Protein AF-I3W1J6-F1 (afdb_monomer_lite)

InterPro domains:
  IPR009061 Putative DNA-binding domain superfamily [SSF46955] (17-75)
  IPR010093 SinI-like, DNA-binding domain [TIGR01764] (24-62)
  IPR036388 Winged helix-like DNA-binding domain superfamily [G3DSA:1.10.10.10] (16-79)
  IPR041657 Helix-turn-helix domain, group 17 [PF12728] (17-66)

Foldseek 3Di:
DDLVVLCVLLVVDDQWDALVNVCVSVVDDSVVSVVCQVVVVQDWDDDPPGTTHGSVSNSVSCVVVPPPPPVDDDPPPPPVDDD

pLDDT: mean 80.46, std 15.97, range [38.41, 93.88]

Radius of gyration: 14.93 Å; chains: 1; bounding box: 30×38×42 Å

Sequence (83 aa):
MDPKYLEALFAKYPERLTPQDLEEIFGLSRNTVYRWLQTGVIPAYQVEKTWLIARDQVKDWVWENRNTLRKGQTPEVNDEDQP

Structure (mmCIF, N/CA/C/O backbone):
data_AF-I3W1J6-F1
#
_entry.id   AF-I3W1J6-F1
#
loop_
_atom_site.group_PDB
_atom_site.id
_atom_site.type_symbol
_atom_site.label_atom_id
_atom_site.label_alt_id
_atom_site.label_comp_id
_atom_site.label_asym_id
_atom_site.label_entity_id
_atom_site.label_seq_id
_atom_site.pdbx_PDB_ins_code
_atom_site.Cartn_x
_atom_site.Cartn_y
_atom_site.Cartn_z
_atom_site.occupancy
_atom_site.B_iso_or_equiv
_atom_site.auth_seq_id
_ato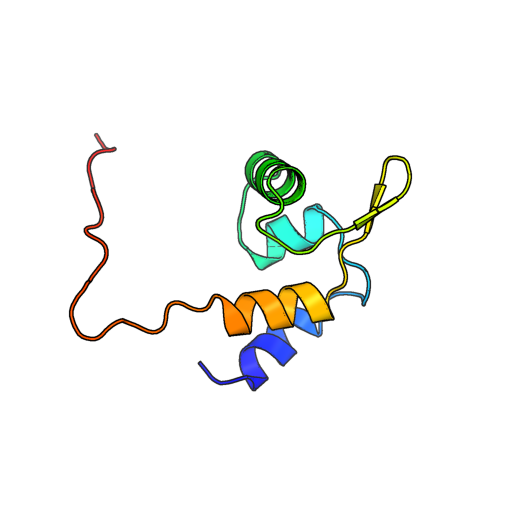m_site.auth_comp_id
_atom_site.auth_asym_id
_atom_site.auth_atom_id
_atom_site.pdbx_PDB_model_num
ATOM 1 N N . MET A 1 1 ? 6.448 -8.839 -19.682 1.00 57.84 1 MET A N 1
ATOM 2 C CA . MET A 1 1 ? 6.584 -9.106 -18.239 1.00 57.84 1 MET A CA 1
ATOM 3 C C . MET A 1 1 ? 5.790 -10.366 -17.960 1.00 57.84 1 MET A C 1
ATOM 5 O O . MET A 1 1 ? 4.582 -10.355 -18.169 1.00 57.84 1 MET A O 1
ATOM 9 N N . ASP A 1 2 ? 6.465 -11.463 -17.632 1.00 70.44 2 ASP A N 1
ATOM 10 C CA . ASP A 1 2 ? 5.808 -12.741 -17.359 1.00 70.44 2 ASP A CA 1
ATOM 11 C C . ASP A 1 2 ? 5.098 -12.703 -15.996 1.00 70.44 2 ASP A C 1
ATOM 13 O O . ASP A 1 2 ? 5.687 -12.200 -15.035 1.00 70.44 2 ASP A O 1
ATOM 17 N N . PRO A 1 3 ? 3.885 -13.274 -15.861 1.00 74.31 3 PRO A N 1
ATOM 18 C CA . PRO A 1 3 ? 3.164 -13.365 -14.582 1.00 74.31 3 PRO A CA 1
ATOM 19 C C . PRO A 1 3 ? 4.013 -13.964 -13.451 1.00 74.31 3 PRO A C 1
ATOM 21 O O . PRO A 1 3 ? 3.903 -13.580 -12.290 1.00 74.31 3 PRO A O 1
ATOM 24 N N . LYS A 1 4 ? 4.938 -14.856 -13.819 1.00 78.75 4 LYS A N 1
ATOM 25 C CA . LYS A 1 4 ? 5.884 -15.520 -12.921 1.00 78.75 4 LYS A CA 1
ATOM 26 C C . LYS A 1 4 ? 6.821 -14.551 -12.186 1.00 78.75 4 LYS A C 1
ATOM 28 O O . LYS A 1 4 ? 7.269 -14.863 -11.087 1.00 78.75 4 LYS A O 1
ATOM 33 N N . TYR A 1 5 ? 7.120 -13.387 -12.767 1.00 83.88 5 TYR A N 1
ATOM 34 C CA . TYR A 1 5 ? 7.935 -12.368 -12.101 1.00 83.88 5 TYR A CA 1
ATOM 35 C C . TYR A 1 5 ? 7.175 -11.703 -10.950 1.00 83.88 5 TYR A C 1
ATOM 37 O O . TYR A 1 5 ? 7.735 -11.542 -9.870 1.00 83.88 5 TYR A O 1
ATOM 45 N N . LEU A 1 6 ? 5.896 -11.367 -11.156 1.00 83.31 6 LEU A N 1
ATOM 46 C CA . LEU A 1 6 ? 5.054 -10.823 -10.089 1.00 83.31 6 LEU A CA 1
ATOM 47 C C . LEU A 1 6 ? 4.899 -11.851 -8.967 1.00 83.31 6 LEU A C 1
ATOM 49 O O . LEU A 1 6 ? 5.074 -11.517 -7.802 1.00 83.31 6 LEU A O 1
ATOM 53 N N . GLU A 1 7 ? 4.677 -13.120 -9.305 1.00 85.06 7 GLU A N 1
ATOM 54 C CA . GLU A 1 7 ? 4.624 -14.191 -8.305 1.00 85.06 7 GLU A CA 1
ATOM 55 C C . GLU A 1 7 ? 5.900 -14.245 -7.456 1.00 85.06 7 GLU A C 1
ATOM 57 O O . GLU A 1 7 ? 5.816 -14.252 -6.232 1.00 85.06 7 GLU A O 1
ATOM 62 N N . ALA A 1 8 ? 7.081 -14.202 -8.079 1.00 87.81 8 ALA A N 1
ATOM 63 C CA . ALA A 1 8 ? 8.353 -14.200 -7.358 1.00 87.81 8 ALA A CA 1
ATOM 64 C C . ALA A 1 8 ? 8.560 -12.934 -6.505 1.00 87.81 8 ALA A C 1
ATOM 66 O O . ALA A 1 8 ? 9.077 -13.027 -5.391 1.00 87.81 8 ALA A O 1
ATOM 67 N N . LEU A 1 9 ? 8.143 -11.764 -7.001 1.00 87.38 9 LEU A N 1
ATOM 68 C CA . LEU A 1 9 ? 8.240 -10.493 -6.280 1.00 87.38 9 LEU A CA 1
ATOM 69 C C . LEU A 1 9 ? 7.380 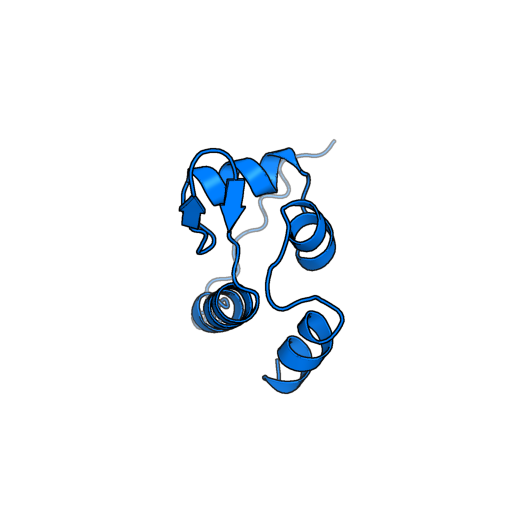-10.501 -5.011 1.00 87.38 9 LEU A C 1
ATOM 71 O O . LEU A 1 9 ? 7.839 -10.074 -3.953 1.00 87.38 9 LEU A O 1
ATOM 75 N N . PHE A 1 10 ? 6.151 -11.011 -5.117 1.00 88.25 10 PHE A N 1
ATOM 76 C CA . PHE A 1 10 ? 5.191 -11.054 -4.018 1.00 88.25 10 PHE A CA 1
ATOM 77 C C . PHE A 1 10 ? 5.371 -12.279 -3.100 1.00 88.25 10 PHE A C 1
ATOM 79 O O . PHE A 1 10 ? 4.946 -12.235 -1.948 1.00 88.25 10 PHE A O 1
ATOM 86 N N . ALA A 1 11 ? 6.046 -13.348 -3.542 1.00 89.38 11 ALA A N 1
ATOM 87 C CA . ALA A 1 11 ? 6.236 -14.582 -2.766 1.00 89.38 11 ALA A CA 1
ATOM 88 C C . ALA A 1 11 ? 6.960 -14.383 -1.425 1.00 89.38 11 ALA A C 1
ATOM 90 O O . ALA A 1 11 ? 6.728 -15.146 -0.490 1.00 89.38 11 ALA A O 1
ATOM 91 N N . LYS A 1 12 ? 7.822 -13.364 -1.316 1.00 90.12 12 LYS A N 1
ATOM 92 C CA . LYS A 1 12 ? 8.544 -13.041 -0.073 1.00 90.12 12 LYS A CA 1
ATOM 93 C C . LYS A 1 12 ? 7.688 -12.304 0.966 1.00 90.12 12 LYS A C 1
ATOM 95 O O . LYS A 1 12 ? 8.129 -12.158 2.101 1.00 90.12 12 LYS A O 1
ATOM 100 N N . TYR A 1 13 ? 6.491 -11.851 0.591 1.00 91.44 13 TYR A N 1
ATOM 101 C CA . TYR A 1 13 ? 5.598 -11.097 1.465 1.00 91.44 13 TYR A CA 1
ATOM 102 C C . TYR A 1 13 ? 4.444 -11.962 1.993 1.00 91.44 13 TYR A C 1
ATOM 104 O O . TYR A 1 13 ? 3.972 -12.864 1.286 1.00 91.44 13 TYR A O 1
ATOM 112 N N . PRO A 1 14 ? 3.955 -11.683 3.214 1.00 91.44 14 PRO A N 1
ATOM 113 C CA . PRO A 1 14 ? 2.790 -12.359 3.783 1.00 91.44 14 PRO A CA 1
ATOM 114 C C . PRO A 1 14 ? 1.505 -12.076 2.988 1.00 91.44 14 PRO A C 1
ATOM 116 O O . PRO A 1 14 ? 1.431 -11.136 2.201 1.00 91.44 14 PRO A O 1
ATOM 119 N N . GLU A 1 15 ? 0.453 -12.866 3.227 1.00 91.44 15 GLU A N 1
ATOM 120 C CA . GLU A 1 15 ? -0.867 -12.662 2.597 1.00 91.44 15 GLU A CA 1
ATOM 121 C C . GLU A 1 15 ? -1.472 -11.284 2.906 1.00 91.44 15 GLU A C 1
ATOM 123 O O . GLU A 1 15 ? -2.204 -10.720 2.092 1.00 91.44 15 GLU A O 1
ATOM 128 N N . ARG A 1 16 ? -1.163 -10.742 4.088 1.00 92.25 16 ARG A N 1
ATOM 129 C CA . ARG A 1 16 ? -1.577 -9.408 4.525 1.00 92.25 16 ARG A CA 1
ATOM 130 C C . ARG A 1 16 ? -0.383 -8.474 4.466 1.00 92.25 16 ARG A C 1
ATOM 132 O O . ARG A 1 16 ? 0.534 -8.621 5.268 1.00 92.25 16 ARG A O 1
ATOM 139 N N . LEU A 1 17 ? -0.427 -7.519 3.549 1.00 91.81 17 LEU A N 1
ATOM 140 C CA . LEU A 1 17 ? 0.593 -6.493 3.410 1.00 91.81 17 LEU A CA 1
ATOM 141 C C . LEU A 1 17 ? 0.347 -5.349 4.391 1.00 91.81 17 LEU A C 1
ATOM 143 O O . LEU A 1 17 ? -0.784 -5.027 4.764 1.00 91.81 17 LEU A O 1
ATOM 147 N N . THR A 1 18 ? 1.439 -4.711 4.772 1.00 91.88 18 THR A N 1
ATOM 148 C CA . THR A 1 18 ? 1.477 -3.467 5.528 1.00 91.88 18 THR A CA 1
ATOM 149 C C . THR A 1 18 ? 1.804 -2.297 4.598 1.00 91.88 18 THR A C 1
ATOM 151 O O . THR A 1 18 ? 2.298 -2.502 3.487 1.00 91.88 18 THR A O 1
ATOM 154 N N . PRO A 1 19 ? 1.572 -1.044 5.027 1.00 90.50 19 PRO A N 1
ATOM 155 C CA . PRO A 1 19 ? 2.045 0.116 4.280 1.00 90.50 19 PRO A CA 1
ATOM 156 C C . PRO A 1 19 ? 3.553 0.057 4.005 1.00 90.50 19 PRO A C 1
ATOM 158 O O . PRO A 1 19 ? 3.963 0.402 2.905 1.00 90.50 19 PRO A O 1
ATOM 161 N N . GLN A 1 20 ? 4.355 -0.449 4.948 1.00 90.94 20 GLN A N 1
ATOM 162 C CA . GLN A 1 20 ? 5.796 -0.622 4.757 1.00 90.94 20 GLN A CA 1
ATOM 163 C C . GLN A 1 20 ? 6.121 -1.622 3.643 1.00 90.94 20 GLN A C 1
ATOM 165 O O . GLN A 1 20 ? 7.004 -1.357 2.834 1.00 90.94 20 GLN A O 1
ATOM 170 N N . ASP A 1 21 ? 5.380 -2.728 3.547 1.00 92.38 21 ASP A N 1
ATOM 171 C CA . ASP A 1 21 ? 5.569 -3.678 2.445 1.00 92.38 21 ASP A CA 1
ATOM 172 C C . ASP A 1 21 ? 5.290 -3.003 1.096 1.00 92.38 21 ASP A C 1
ATOM 174 O O . ASP A 1 21 ? 6.025 -3.209 0.138 1.00 92.38 21 ASP A O 1
ATOM 178 N N . LEU A 1 22 ? 4.266 -2.145 1.013 1.00 90.62 22 LEU A N 1
ATOM 179 C CA . LEU A 1 22 ? 3.989 -1.378 -0.205 1.00 90.62 22 LEU A CA 1
ATOM 180 C C . LEU A 1 22 ? 5.107 -0.374 -0.523 1.00 90.62 22 LEU A C 1
ATOM 182 O O . LEU A 1 22 ? 5.447 -0.206 -1.693 1.00 90.62 22 LEU A O 1
ATOM 186 N N . GLU A 1 23 ? 5.693 0.273 0.488 1.00 93.25 23 GLU A N 1
ATOM 187 C CA . GLU A 1 23 ? 6.860 1.149 0.303 1.00 93.25 23 GLU A CA 1
ATOM 188 C C . GLU A 1 23 ? 8.021 0.376 -0.337 1.00 93.25 23 GLU A C 1
ATOM 190 O O . GLU A 1 23 ? 8.594 0.839 -1.322 1.00 93.25 23 GLU A O 1
ATOM 195 N N . GLU A 1 24 ? 8.317 -0.830 0.154 1.00 91.62 24 GLU A N 1
ATOM 196 C CA . GLU A 1 24 ? 9.387 -1.673 -0.389 1.00 91.62 24 GLU A CA 1
ATOM 197 C C . GLU A 1 24 ? 9.066 -2.257 -1.771 1.00 91.62 24 GLU A C 1
ATOM 199 O O . GLU A 1 24 ? 9.949 -2.334 -2.625 1.00 91.62 24 GLU A O 1
ATOM 204 N N . ILE A 1 25 ? 7.819 -2.677 -2.005 1.00 90.00 25 ILE A N 1
ATOM 205 C CA . ILE A 1 25 ? 7.383 -3.285 -3.272 1.00 90.00 25 ILE A CA 1
ATOM 206 C C . ILE A 1 25 ? 7.403 -2.256 -4.399 1.00 90.00 25 ILE A C 1
ATOM 208 O O . ILE A 1 25 ? 7.863 -2.557 -5.501 1.00 90.00 25 ILE A O 1
ATOM 212 N N . PHE A 1 26 ? 6.889 -1.054 -4.134 1.00 87.19 26 PHE A N 1
ATOM 213 C CA . PHE A 1 26 ? 6.737 -0.012 -5.146 1.00 87.19 26 PHE A CA 1
ATOM 214 C C . PHE A 1 26 ? 7.884 1.004 -5.155 1.00 87.19 26 PHE A C 1
ATOM 216 O O . PHE A 1 26 ? 7.944 1.831 -6.063 1.00 87.19 26 PHE A O 1
ATOM 223 N N . GLY A 1 27 ? 8.784 0.968 -4.168 1.00 88.75 27 GLY A N 1
ATOM 224 C CA . GLY A 1 27 ? 9.840 1.970 -4.007 1.00 88.75 27 GLY A CA 1
ATOM 225 C C . GLY A 1 27 ? 9.286 3.369 -3.726 1.00 88.75 27 GLY A C 1
ATOM 226 O O . GLY A 1 27 ? 9.874 4.367 -4.138 1.00 88.75 27 GLY A O 1
ATOM 227 N N . LEU A 1 28 ? 8.119 3.454 -3.084 1.00 89.88 28 LEU A N 1
ATOM 228 C CA . LEU A 1 28 ? 7.412 4.708 -2.836 1.00 89.88 28 LEU A CA 1
ATOM 229 C C . LEU A 1 28 ? 7.650 5.201 -1.416 1.00 89.88 28 LEU A C 1
ATOM 231 O O . LEU A 1 28 ? 7.805 4.419 -0.484 1.00 89.88 28 LEU A O 1
ATOM 235 N N . SER A 1 29 ? 7.589 6.520 -1.234 1.00 91.69 29 SER A N 1
ATOM 236 C CA . SER A 1 29 ? 7.582 7.093 0.109 1.00 91.69 29 SER A CA 1
ATOM 237 C C . SER A 1 29 ? 6.322 6.682 0.878 1.00 91.69 29 SER A C 1
ATOM 239 O O . SER A 1 29 ? 5.227 6.618 0.307 1.00 91.69 29 SER A O 1
ATOM 241 N N . ARG A 1 30 ? 6.450 6.537 2.200 1.00 90.94 30 ARG A N 1
ATOM 242 C CA . ARG A 1 30 ? 5.328 6.361 3.130 1.00 90.94 30 ARG A CA 1
ATOM 243 C C . ARG A 1 30 ? 4.146 7.284 2.849 1.00 90.94 30 ARG A C 1
ATOM 245 O O . ARG A 1 30 ? 2.999 6.846 2.834 1.00 90.94 30 ARG A O 1
ATOM 252 N N . ASN A 1 31 ? 4.416 8.568 2.607 1.00 92.81 31 ASN A N 1
ATOM 253 C CA . ASN A 1 31 ? 3.376 9.562 2.339 1.00 92.81 31 ASN A CA 1
ATOM 254 C C . ASN A 1 31 ? 2.605 9.245 1.046 1.00 92.81 31 ASN A C 1
ATOM 256 O O . ASN A 1 31 ? 1.378 9.325 1.015 1.00 92.81 31 ASN A O 1
ATOM 260 N N . THR A 1 32 ? 3.313 8.835 -0.009 1.00 93.25 32 THR A N 1
ATOM 261 C CA . THR A 1 32 ? 2.696 8.424 -1.275 1.00 93.25 32 THR A CA 1
ATOM 262 C C . THR A 1 32 ? 1.841 7.175 -1.092 1.00 93.25 32 THR A C 1
ATOM 264 O O . THR A 1 32 ? 0.710 7.150 -1.572 1.00 93.25 32 THR A O 1
ATOM 267 N N . VAL A 1 33 ? 2.329 6.182 -0.342 1.00 92.44 33 VAL A N 1
ATOM 268 C CA . VAL A 1 33 ? 1.570 4.960 -0.038 1.00 92.44 33 VAL A CA 1
ATOM 269 C C . VAL A 1 33 ? 0.279 5.291 0.707 1.00 92.44 33 VAL A C 1
ATOM 271 O O . VAL A 1 33 ? -0.797 4.895 0.265 1.00 92.44 33 VAL A O 1
ATOM 274 N N . TYR A 1 34 ? 0.340 6.071 1.791 1.00 91.38 34 TYR A N 1
ATOM 275 C CA . TYR A 1 34 ? -0.874 6.470 2.513 1.00 91.38 34 TYR A CA 1
ATOM 276 C C . TYR A 1 34 ? -1.83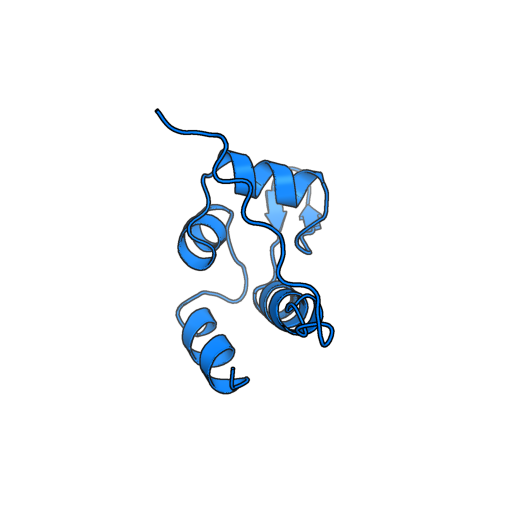3 7.277 1.644 1.00 91.38 34 TYR A C 1
ATOM 278 O O . TYR A 1 34 ? -3.039 7.053 1.726 1.00 91.38 34 TYR A O 1
ATOM 286 N N . ARG A 1 35 ? -1.321 8.171 0.791 1.00 91.94 35 ARG A N 1
ATOM 287 C CA . ARG A 1 35 ? -2.155 8.899 -0.169 1.00 91.94 35 ARG A CA 1
ATOM 288 C C . ARG A 1 35 ? -2.880 7.926 -1.093 1.00 91.94 35 ARG A C 1
ATOM 290 O O . ARG A 1 35 ? -4.083 8.054 -1.241 1.00 91.94 35 ARG A O 1
ATOM 297 N N . TRP A 1 36 ? -2.183 6.947 -1.664 1.00 90.50 36 TRP A N 1
ATOM 298 C CA . TRP A 1 36 ? -2.779 5.963 -2.571 1.00 90.50 36 TRP A CA 1
ATOM 299 C C . TRP A 1 36 ? -3.821 5.077 -1.894 1.00 90.50 36 TRP A C 1
ATOM 301 O O . TRP A 1 36 ? -4.850 4.788 -2.505 1.00 90.50 36 TRP A O 1
ATOM 311 N N . LEU A 1 37 ? -3.582 4.688 -0.639 1.00 90.12 37 LEU A N 1
ATOM 312 C CA . LEU A 1 37 ? -4.559 3.964 0.176 1.00 90.12 37 LEU A CA 1
ATOM 313 C C . LEU A 1 37 ? -5.806 4.825 0.428 1.00 90.12 37 LEU A C 1
ATOM 315 O O . LEU A 1 37 ? -6.925 4.362 0.239 1.00 90.12 37 LEU A O 1
ATOM 319 N N . GLN A 1 38 ? -5.623 6.099 0.788 1.00 89.00 38 GLN A N 1
ATOM 320 C CA . GLN A 1 38 ? -6.724 7.036 1.038 1.00 89.00 38 GLN A CA 1
ATOM 321 C C . GLN A 1 38 ? -7.518 7.3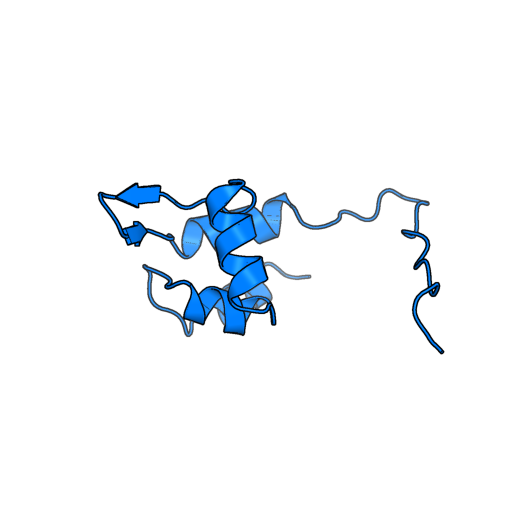83 -0.223 1.00 89.00 38 GLN A C 1
ATOM 323 O O . GLN A 1 38 ? -8.734 7.536 -0.155 1.00 89.00 38 GLN A O 1
ATOM 328 N N . THR A 1 39 ? -6.851 7.517 -1.370 1.00 88.19 39 THR A N 1
ATOM 329 C CA . THR A 1 39 ? -7.502 7.811 -2.653 1.00 88.19 39 THR A CA 1
ATOM 330 C C . THR A 1 39 ? -8.070 6.563 -3.325 1.00 88.19 39 THR A C 1
ATOM 332 O O . THR A 1 39 ? -8.699 6.687 -4.371 1.00 88.19 39 THR A O 1
ATOM 335 N N . GLY A 1 40 ? -7.839 5.369 -2.766 1.00 86.56 40 GLY A N 1
ATOM 336 C CA . GLY A 1 40 ? -8.322 4.103 -3.319 1.00 86.56 40 GLY A CA 1
ATOM 337 C C . GLY A 1 40 ? -7.658 3.710 -4.640 1.00 86.56 40 GLY A C 1
ATOM 338 O O . GLY A 1 40 ? -8.277 3.032 -5.453 1.00 86.56 40 GLY A O 1
ATOM 339 N N . VAL A 1 41 ? -6.418 4.154 -4.878 1.00 86.31 41 VAL A N 1
ATOM 340 C CA . VAL A 1 41 ? -5.653 3.773 -6.081 1.00 86.31 41 VAL A CA 1
ATOM 341 C C . VAL A 1 41 ? -5.263 2.303 -6.003 1.00 86.31 41 VAL A C 1
ATOM 343 O O . VAL A 1 41 ? -5.426 1.582 -6.979 1.00 86.31 41 VAL A O 1
ATOM 346 N N . ILE A 1 42 ? -4.781 1.865 -4.838 1.00 86.25 42 ILE A N 1
ATOM 347 C CA . ILE A 1 42 ? -4.500 0.458 -4.547 1.00 86.25 42 ILE A CA 1
ATOM 348 C C . ILE A 1 42 ? -5.688 -0.119 -3.767 1.00 86.25 42 ILE A C 1
ATOM 350 O O . ILE A 1 42 ? -6.166 0.540 -2.838 1.00 86.25 42 ILE A O 1
ATOM 354 N N . PRO A 1 43 ? -6.145 -1.345 -4.086 1.00 86.50 43 PRO A N 1
ATOM 355 C CA . PRO A 1 43 ? -7.178 -2.014 -3.307 1.00 86.50 43 PRO A CA 1
ATOM 356 C C . PRO A 1 43 ? -6.706 -2.251 -1.868 1.00 86.50 43 PRO A C 1
ATOM 358 O O . PRO A 1 43 ? -5.749 -2.982 -1.610 1.00 86.50 43 PRO A O 1
ATOM 361 N N . ALA A 1 44 ? -7.398 -1.624 -0.923 1.00 91.06 44 ALA A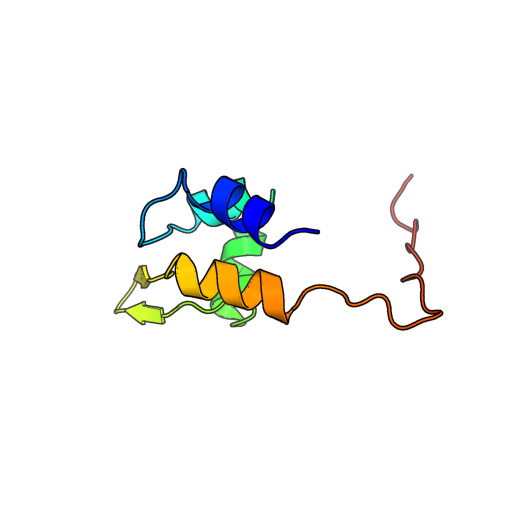 N 1
ATOM 362 C CA . ALA A 1 44 ? -7.199 -1.818 0.503 1.00 91.06 44 ALA A CA 1
ATOM 363 C C . ALA A 1 44 ? -8.521 -1.615 1.246 1.00 91.06 44 ALA A C 1
ATOM 365 O O . ALA A 1 44 ? -9.358 -0.804 0.850 1.00 91.06 44 ALA A O 1
ATOM 366 N N . TYR A 1 45 ? -8.694 -2.332 2.350 1.00 88.44 45 TYR A N 1
ATOM 367 C CA . TYR A 1 45 ? -9.868 -2.229 3.207 1.00 88.44 45 TYR A CA 1
ATOM 368 C C . TYR A 1 45 ? -9.503 -1.511 4.495 1.00 88.44 45 TYR A C 1
ATOM 370 O O . TYR A 1 45 ? -8.582 -1.918 5.198 1.00 88.44 45 TYR A O 1
ATOM 378 N N . GLN A 1 46 ? -10.237 -0.460 4.843 1.00 87.62 46 GLN A N 1
ATOM 379 C CA . GLN A 1 46 ? -10.086 0.163 6.151 1.00 87.62 46 GLN A CA 1
ATOM 380 C C . GLN A 1 46 ? -10.956 -0.587 7.163 1.00 87.62 46 GLN A C 1
ATOM 382 O O . GLN A 1 46 ? -12.183 -0.531 7.103 1.00 87.62 46 GLN A O 1
ATOM 387 N N . VAL A 1 47 ? -10.319 -1.297 8.093 1.00 86.44 47 VAL A N 1
ATOM 388 C CA . VAL A 1 47 ? -10.989 -1.971 9.209 1.00 86.44 47 VAL A CA 1
ATOM 389 C C . VAL A 1 47 ? -10.653 -1.195 10.474 1.00 86.44 47 VAL A C 1
ATOM 391 O O . VAL A 1 47 ? -9.502 -1.162 10.910 1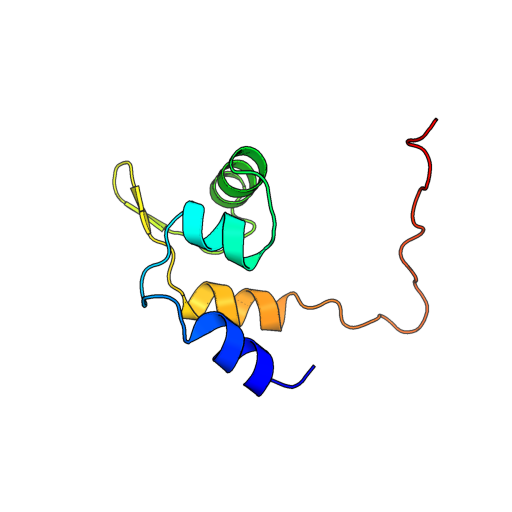.00 86.44 47 VAL A O 1
ATOM 394 N N . GLU A 1 48 ? -11.657 -0.516 11.028 1.00 84.75 48 GLU A N 1
ATOM 395 C CA . GLU A 1 48 ? -11.522 0.442 12.132 1.00 84.75 48 GLU A CA 1
ATOM 396 C C . GLU A 1 48 ? -10.495 1.554 11.846 1.00 84.75 48 GLU A C 1
ATOM 398 O O . GLU A 1 48 ? -10.820 2.570 11.234 1.00 84.75 48 GLU A O 1
ATOM 403 N N . LYS A 1 49 ? -9.247 1.374 12.296 1.00 83.25 49 LYS A N 1
ATOM 404 C CA . LYS A 1 49 ? -8.128 2.319 12.140 1.00 83.25 49 LYS A CA 1
ATOM 405 C C . LYS A 1 49 ? -6.933 1.712 11.406 1.00 83.25 49 LYS A C 1
ATOM 407 O O . LYS A 1 49 ? -5.883 2.348 11.321 1.00 83.25 49 LYS A O 1
ATOM 412 N N . THR A 1 50 ? -7.077 0.501 10.877 1.00 83.69 50 THR A N 1
ATOM 413 C CA . THR A 1 50 ? -5.998 -0.237 10.225 1.00 83.69 50 THR A CA 1
ATOM 414 C C . THR A 1 50 ? -6.348 -0.509 8.769 1.00 83.69 50 THR A C 1
ATOM 416 O O . THR A 1 50 ? -7.482 -0.846 8.435 1.00 83.69 50 THR A O 1
ATOM 419 N N . TRP A 1 51 ? -5.353 -0.363 7.897 1.00 88.81 51 TRP A N 1
ATOM 420 C CA . TRP A 1 51 ? -5.456 -0.756 6.498 1.00 88.81 51 TRP A CA 1
ATOM 421 C C . TRP A 1 51 ? -5.167 -2.247 6.370 1.00 88.81 51 TRP A C 1
ATOM 423 O O . TRP A 1 51 ? -4.082 -2.707 6.718 1.00 88.81 51 TRP A O 1
ATOM 433 N N . LEU A 1 52 ? -6.147 -2.994 5.879 1.00 90.56 52 LEU A N 1
ATOM 434 C CA . LEU A 1 52 ? -6.016 -4.385 5.490 1.00 90.56 52 LEU A CA 1
ATOM 435 C C . LEU A 1 52 ? -5.768 -4.428 3.986 1.00 90.56 52 LEU A C 1
ATOM 437 O O . LEU A 1 52 ? -6.645 -4.114 3.183 1.00 90.56 52 LEU A O 1
ATOM 441 N N . ILE A 1 53 ? -4.548 -4.800 3.619 1.00 93.25 53 ILE A N 1
ATOM 442 C CA . ILE A 1 53 ? -4.091 -4.847 2.235 1.00 93.25 53 ILE A CA 1
ATOM 443 C C . ILE A 1 53 ? -3.843 -6.316 1.900 1.00 93.25 53 ILE A C 1
ATOM 445 O O . ILE A 1 53 ? -2.973 -6.954 2.493 1.00 93.25 53 ILE A O 1
ATOM 449 N N . ALA A 1 54 ? -4.630 -6.880 0.988 1.00 93.88 54 ALA A N 1
ATOM 450 C CA . ALA A 1 54 ? -4.464 -8.268 0.576 1.00 93.88 54 ALA A CA 1
ATOM 451 C C . ALA A 1 54 ? -3.410 -8.359 -0.531 1.00 93.88 54 ALA A C 1
ATOM 453 O O . ALA A 1 54 ? -3.542 -7.715 -1.572 1.00 93.88 54 ALA A O 1
ATOM 454 N N . ARG A 1 55 ? -2.381 -9.186 -0.328 1.00 93.19 55 ARG A N 1
ATOM 455 C CA . ARG A 1 55 ? -1.284 -9.369 -1.288 1.00 93.19 55 ARG A CA 1
ATOM 456 C C . ARG A 1 55 ? -1.787 -9.732 -2.679 1.00 93.19 55 ARG A C 1
ATOM 458 O O . ARG A 1 55 ? -1.337 -9.150 -3.661 1.00 93.19 55 ARG A O 1
ATOM 465 N N . ASP A 1 56 ? -2.725 -10.669 -2.750 1.00 91.12 56 ASP A N 1
ATOM 466 C CA . ASP A 1 56 ? -3.238 -11.167 -4.025 1.00 91.12 56 ASP A CA 1
ATOM 467 C C . ASP A 1 56 ? -4.024 -10.084 -4.773 1.00 91.12 56 ASP A C 1
ATOM 469 O O . ASP A 1 56 ? -3.839 -9.928 -5.972 1.00 91.12 56 ASP A O 1
ATOM 473 N N . GLN A 1 57 ? -4.776 -9.234 -4.065 1.00 91.12 57 GLN A N 1
ATOM 474 C CA . GLN A 1 57 ? -5.457 -8.096 -4.691 1.00 91.12 57 GLN A CA 1
ATOM 475 C C . GLN A 1 57 ? -4.489 -7.041 -5.216 1.00 91.12 57 GLN A C 1
ATOM 477 O O . GLN A 1 57 ? -4.715 -6.485 -6.286 1.00 91.12 57 GLN A O 1
ATOM 482 N N . VAL A 1 58 ? -3.409 -6.754 -4.483 1.00 90.81 58 VAL A N 1
ATOM 483 C CA . VAL A 1 58 ? -2.374 -5.832 -4.969 1.00 90.81 58 VAL A CA 1
ATOM 484 C C . VAL A 1 58 ? -1.682 -6.420 -6.198 1.00 90.81 58 VAL A C 1
ATOM 486 O O . VAL A 1 58 ? -1.472 -5.706 -7.174 1.00 90.81 58 VAL A O 1
ATOM 489 N N . LYS A 1 59 ? -1.371 -7.721 -6.185 1.00 89.56 59 LYS A N 1
ATOM 490 C CA . LYS A 1 59 ? -0.783 -8.438 -7.325 1.00 89.56 59 LYS A CA 1
ATOM 491 C C . LYS A 1 59 ? -1.686 -8.362 -8.559 1.00 89.56 59 LYS A C 1
ATOM 493 O O . LYS A 1 59 ? -1.208 -8.006 -9.637 1.00 89.56 59 LYS A O 1
ATOM 498 N N . ASP A 1 60 ? -2.971 -8.655 -8.388 1.00 89.38 60 ASP A N 1
ATOM 499 C CA . ASP A 1 60 ? -3.963 -8.615 -9.461 1.00 89.38 60 ASP A CA 1
ATOM 500 C C . ASP A 1 60 ? -4.129 -7.189 -9.991 1.00 89.38 60 ASP A C 1
ATOM 502 O O . ASP A 1 60 ? -4.052 -6.972 -11.197 1.00 89.38 60 ASP A O 1
ATOM 506 N N . TRP A 1 61 ? -4.209 -6.192 -9.106 1.00 88.81 61 TRP A N 1
ATOM 507 C CA . TRP A 1 61 ? -4.274 -4.785 -9.498 1.00 88.81 61 TRP A CA 1
ATOM 508 C C . TRP A 1 61 ? -3.047 -4.332 -10.298 1.00 88.81 61 TRP A C 1
ATOM 510 O O . TRP A 1 61 ? -3.197 -3.668 -11.321 1.00 88.81 61 TRP A O 1
ATOM 520 N N . VAL A 1 62 ? -1.828 -4.710 -9.888 1.00 87.56 62 VAL A N 1
ATOM 521 C CA . VAL A 1 62 ? -0.601 -4.407 -10.653 1.00 87.56 62 VAL A CA 1
ATOM 522 C C . VAL A 1 62 ? -0.661 -5.041 -12.040 1.00 87.56 62 VAL A C 1
ATOM 524 O O . VAL A 1 62 ? -0.231 -4.439 -13.025 1.00 87.56 62 VAL A O 1
ATOM 527 N N . TRP A 1 63 ? -1.191 -6.260 -12.130 1.00 85.75 63 TRP A N 1
ATOM 528 C CA . TRP A 1 63 ? -1.351 -6.947 -13.401 1.00 85.75 63 TRP A CA 1
ATOM 529 C C . TRP A 1 63 ? -2.388 -6.265 -14.297 1.00 85.75 63 TRP A C 1
ATOM 531 O O . TRP A 1 63 ? -2.122 -6.080 -15.485 1.00 85.75 63 TRP A O 1
ATOM 541 N N . GLU A 1 64 ? -3.543 -5.881 -13.762 1.00 84.75 64 GLU A N 1
ATOM 542 C CA . GLU A 1 64 ? -4.635 -5.240 -14.503 1.00 84.75 64 GLU A CA 1
ATOM 543 C C . GLU A 1 64 ? -4.296 -3.811 -14.924 1.00 84.75 64 GLU A C 1
ATOM 545 O O . GLU A 1 64 ? -4.513 -3.436 -16.076 1.00 84.75 64 GLU A O 1
ATOM 550 N N . ASN A 1 65 ? -3.706 -3.036 -14.015 1.00 81.25 65 ASN A N 1
ATOM 551 C CA . ASN A 1 65 ? -3.360 -1.635 -14.221 1.00 81.25 65 ASN A CA 1
ATOM 552 C C . ASN A 1 65 ? -1.974 -1.458 -14.860 1.00 81.25 65 ASN A C 1
ATOM 554 O O . ASN A 1 65 ? -1.421 -0.355 -14.886 1.00 81.25 65 ASN A O 1
ATOM 558 N N . ARG A 1 66 ? -1.387 -2.546 -15.382 1.00 78.19 66 ARG A N 1
ATOM 559 C CA . ARG A 1 66 ? -0.155 -2.467 -16.162 1.00 78.19 66 ARG A CA 1
ATOM 560 C C . ARG A 1 66 ? -0.404 -1.553 -17.352 1.00 78.19 66 ARG A C 1
ATOM 562 O O . ARG A 1 66 ? -1.377 -1.729 -18.087 1.00 78.19 66 ARG A O 1
ATOM 569 N N . ASN A 1 67 ? 0.520 -0.631 -17.598 1.00 75.44 67 ASN A N 1
ATOM 570 C CA . ASN A 1 67 ? 0.524 0.104 -18.850 1.00 75.44 67 ASN A CA 1
ATOM 571 C C . ASN A 1 67 ? 0.695 -0.910 -19.988 1.00 75.44 67 ASN A C 1
ATOM 573 O O . ASN A 1 67 ? 1.800 -1.344 -20.312 1.00 75.44 67 ASN A O 1
ATOM 577 N N . THR A 1 68 ? -0.408 -1.306 -20.620 1.00 61.00 68 THR A N 1
ATOM 578 C CA . THR A 1 68 ? -0.345 -1.776 -21.993 1.00 61.00 68 THR A CA 1
ATOM 579 C C . THR A 1 68 ? 0.120 -0.553 -22.748 1.00 61.00 68 THR A C 1
ATOM 581 O O . THR A 1 68 ? -0.611 0.437 -22.760 1.00 61.00 68 THR A O 1
ATOM 584 N N . LEU A 1 69 ? 1.336 -0.562 -23.295 1.00 49.31 69 LEU A N 1
ATOM 585 C CA . LEU A 1 69 ? 1.734 0.456 -24.258 1.00 49.31 69 LEU A CA 1
ATOM 586 C C . LEU A 1 69 ? 0.581 0.551 -25.261 1.00 49.31 69 LEU A C 1
ATOM 588 O O . LEU A 1 69 ? 0.408 -0.339 -26.097 1.00 49.31 69 LEU A O 1
ATOM 592 N N . ARG A 1 70 ? -0.263 1.584 -25.147 1.00 46.00 70 ARG A N 1
ATOM 593 C CA . ARG A 1 70 ? -1.119 1.961 -26.259 1.00 46.00 70 ARG A CA 1
ATOM 594 C C . ARG A 1 70 ? -0.111 2.199 -27.363 1.00 46.00 70 ARG A C 1
ATOM 596 O O . ARG A 1 70 ? 0.796 3.008 -27.173 1.00 46.00 70 ARG A O 1
ATOM 603 N N . LYS A 1 71 ? -0.194 1.421 -28.447 1.00 45.12 71 LYS A N 1
ATOM 604 C CA . LYS A 1 71 ? 0.586 1.661 -29.665 1.00 45.12 71 LYS A CA 1
ATOM 605 C C . LYS A 1 71 ? 0.610 3.180 -29.898 1.00 45.12 71 LYS A C 1
ATOM 607 O O . LYS A 1 71 ? -0.417 3.738 -30.267 1.00 45.12 71 LYS A O 1
ATOM 612 N N . GLY A 1 72 ? 1.746 3.828 -29.636 1.00 50.09 72 GLY A N 1
ATOM 613 C CA . GLY A 1 72 ? 1.998 5.211 -30.039 1.00 50.09 72 GLY A CA 1
ATOM 614 C C . GLY A 1 72 ? 1.804 6.352 -29.033 1.00 50.09 72 GLY A C 1
ATOM 615 O O . GLY A 1 72 ? 1.713 7.478 -29.502 1.00 50.09 72 GLY A O 1
ATOM 616 N N . GLN A 1 73 ? 1.778 6.150 -27.712 1.00 45.12 73 GLN A N 1
ATOM 617 C CA . GLN A 1 73 ? 1.922 7.285 -26.778 1.00 45.12 73 GLN A CA 1
ATOM 618 C C . GLN A 1 73 ? 2.944 6.967 -25.687 1.00 45.12 73 GLN A C 1
ATOM 620 O O . GLN A 1 73 ? 2.624 6.375 -24.659 1.00 45.12 73 GLN A O 1
ATOM 625 N N . THR A 1 74 ? 4.198 7.338 -25.946 1.00 49.94 74 THR A N 1
ATOM 626 C CA . THR A 1 74 ? 5.192 7.550 -24.892 1.00 49.94 74 THR A CA 1
ATOM 627 C C . THR A 1 74 ? 4.629 8.647 -23.986 1.00 49.94 74 THR A C 1
ATOM 629 O O . THR A 1 74 ? 4.268 9.697 -24.519 1.00 49.94 74 THR A O 1
ATOM 632 N N . PRO A 1 75 ? 4.483 8.438 -22.665 1.00 49.25 75 PRO A N 1
ATOM 633 C CA . PRO A 1 75 ? 4.254 9.566 -21.780 1.00 49.25 75 PRO A CA 1
ATOM 634 C C . PRO A 1 75 ? 5.455 10.490 -21.959 1.00 49.25 75 PRO A C 1
ATOM 636 O O . PRO A 1 75 ? 6.588 10.046 -21.764 1.00 49.25 75 PRO A O 1
ATOM 639 N N . GLU A 1 76 ? 5.217 11.718 -22.420 1.00 47.28 76 GLU A N 1
ATOM 640 C CA . GLU A 1 76 ? 6.240 12.754 -22.386 1.00 47.28 76 GLU A CA 1
ATOM 641 C C . GLU A 1 76 ? 6.705 12.845 -20.936 1.00 47.28 76 GLU A C 1
ATOM 643 O O . GLU A 1 76 ? 5.949 13.200 -20.029 1.00 47.28 76 GLU A O 1
ATOM 648 N N . VAL A 1 77 ? 7.933 12.387 -20.712 1.00 52.38 77 VAL A N 1
ATOM 649 C CA . VAL A 1 77 ? 8.691 12.717 -19.522 1.00 52.38 77 VAL A CA 1
ATOM 650 C C . VAL A 1 77 ? 8.853 14.229 -19.578 1.00 52.38 77 VAL A C 1
ATOM 652 O O . VAL A 1 77 ? 9.665 14.747 -20.336 1.00 52.38 77 VAL A O 1
ATOM 655 N N . ASN A 1 78 ? 8.007 14.954 -18.848 1.00 51.16 78 ASN A N 1
ATOM 656 C CA . ASN A 1 78 ? 8.293 16.347 -18.551 1.00 51.16 78 ASN A CA 1
ATOM 657 C C . ASN A 1 78 ? 9.491 16.337 -17.600 1.00 51.16 78 ASN A C 1
ATOM 659 O O . ASN A 1 78 ? 9.330 16.313 -16.381 1.00 51.16 78 ASN A O 1
ATOM 663 N N . ASP A 1 79 ? 10.687 16.317 -18.187 1.00 53.31 79 ASP A N 1
ATOM 664 C CA . ASP A 1 79 ? 11.969 16.637 -17.560 1.00 53.31 79 ASP A CA 1
ATOM 665 C C . ASP A 1 79 ? 12.016 18.146 -17.210 1.00 53.31 79 ASP A C 1
ATOM 667 O O . ASP A 1 79 ? 12.955 18.855 -17.560 1.00 53.31 79 ASP A O 1
ATOM 671 N N . GLU A 1 80 ? 10.973 18.670 -16.557 1.00 54.47 80 GLU A N 1
ATOM 672 C CA . GLU A 1 80 ? 10.869 20.072 -16.118 1.00 54.47 80 GLU A CA 1
ATOM 673 C C . GLU A 1 80 ? 10.998 20.212 -14.592 1.00 54.47 80 GLU A C 1
ATOM 675 O O . GLU A 1 80 ? 10.399 21.094 -13.989 1.00 54.47 80 GLU A O 1
ATOM 680 N N . ASP A 1 81 ? 11.803 19.359 -13.956 1.00 55.88 81 ASP A N 1
ATOM 681 C CA . ASP A 1 81 ? 12.285 19.604 -12.591 1.00 55.88 81 ASP A CA 1
ATOM 682 C C . ASP A 1 81 ? 13.718 19.063 -12.414 1.00 55.88 81 ASP A C 1
ATOM 684 O O . ASP A 1 81 ? 13.954 18.065 -11.732 1.00 55.88 81 ASP A O 1
ATOM 688 N N . GLN A 1 82 ? 14.678 19.708 -13.095 1.00 38.41 82 GLN A N 1
ATOM 689 C CA . GLN A 1 82 ? 15.998 20.135 -12.574 1.00 38.41 82 GLN A CA 1
ATOM 690 C C . GLN A 1 82 ? 16.860 20.730 -13.707 1.00 38.41 82 GLN A C 1
ATOM 692 O O . GLN A 1 82 ? 16.825 20.197 -14.818 1.00 38.41 82 GLN A O 1
ATOM 697 N N . PRO A 1 83 ? 17.702 21.759 -13.469 1.00 50.97 83 PRO A N 1
ATOM 698 C CA . PRO A 1 83 ? 18.167 22.300 -12.183 1.00 50.97 83 PRO A CA 1
ATOM 699 C C . PRO A 1 83 ? 17.599 23.672 -11.779 1.00 50.97 83 PRO A C 1
ATOM 701 O O . PRO A 1 83 ? 17.149 24.436 -12.660 1.00 50.97 83 PRO A O 1
#

Organism: NCBI:txid347213

Secondary structure (DSSP, 8-state):
--HHHHHHHHHTS-SEE-HHHHHHHHT--HHHHHHHHHTTSS--EEETTEEEEEHHHHHHHHHHTS----TT--------S--